Protein 2W0G (pdb70)

GO terms:
  GO:1990565 HSP90-CDC37 chaperone complex (C, IDA)
  GO:0019900 kinase binding (F, IPI)
  GO:0060334 regulation of type II interferon-mediated signaling pathway (P, IMP)
  GO:0060338 regulation of type I interferon-mediated signaling pathway (P, IMP)
  GO:0005515 protein binding (F, IPI)
  GO:0000079 regulation of cyclin-dependent protein serine/threonine kinase activity (P, TAS)
  GO:0006605 protein targeting (P, TAS)
  GO:0005829 cytosol (C, TAS)
  GO:0005737 cytoplasm (C, IDA)
  GO:0005829 cytosol (C, IDA)
  GO:0051604 protein maturation (P, IDA)
  GO:0101031 protein folding chaperone complex (C, IDA)
  GO:0070062 extracellular exosome (C, HDA)
  GO:0097110 scaffold protein binding (F, IPI)
  GO:0031072 heat shock protein binding (F, IPI)

Structure (mmCIF, N/CA/C/O backbone):
data_2W0G
#
_entry.id   2W0G
#
_cell.length_a   48.670
_cell.length_b   48.670
_cell.length_c   104.257
_cell.angle_alpha   90.00
_cell.angle_beta   90.00
_cell.angle_gamma   120.00
#
_symmetry.space_group_name_H-M   'P 61'
#
loop_
_entity.id
_entity.type
_entity.pdbx_description
1 polymer 'HSP90 CO-CHAPERONE CDC37'
2 water water
#
loop_
_atom_site.group_PDB
_atom_site.id
_atom_site.type_symbol
_atom_site.label_atom_id
_atom_site.label_alt_id
_atom_site.label_comp_id
_atom_site.label_asym_id
_atom_site.label_entity_id
_atom_site.label_seq_id
_atom_site.pdbx_PDB_ins_code
_atom_site.Cartn_x
_atom_site.Cartn_y
_atom_site.Cartn_z
_atom_site.occupancy
_atom_site.B_iso_or_equiv
_atom_site.auth_seq_id
_atom_site.auth_comp_id
_atom_site.auth_asym_id
_atom_site.auth_atom_id
_atom_site.pdbx_PDB_model_num
ATOM 1 N N . HIS A 1 1 ? -32.396 -1.446 1.477 0.0000 58.59 148 HIS A N 1
ATOM 2 C CA . HIS A 1 1 ? -32.372 -2.733 0.718 0.0000 57.97 148 HIS A CA 1
ATOM 3 C C . HIS A 1 1 ? -32.776 -2.598 -0.768 0.0000 57.22 148 HIS A C 1
ATOM 4 O O . HIS A 1 1 ? -32.239 -1.742 -1.518 0.0000 57.09 148 HIS A O 1
ATOM 11 N N . LYS A 1 2 ? -33.734 -3.443 -1.157 0.0000 55.42 149 LYS A N 1
ATOM 12 C CA . LYS A 1 2 ? -34.081 -3.757 -2.549 0.0000 53.82 149 LYS A CA 1
ATOM 13 C C . LYS A 1 2 ? -34.211 -2.597 -3.544 0.0000 51.91 149 LYS A C 1
ATOM 14 O O . LYS A 1 2 ? -33.353 -2.435 -4.424 0.0000 52.35 149 LYS A O 1
ATOM 20 N N . THR A 1 3 ? -35.341 -1.788 -3.353 1.00 40.82 150 THR A N 1
ATOM 21 C CA . THR A 1 3 ? -35.415 -1.033 -4.599 1.00 40.94 150 THR A CA 1
ATOM 22 C C . THR A 1 3 ? -34.799 0.366 -4.530 1.00 39.07 150 THR A C 1
ATOM 23 O O . THR A 1 3 ? -34.843 1.088 -5.520 1.00 39.45 150 THR A O 1
ATOM 27 N N . PHE A 1 4 ? -34.227 0.744 -3.384 1.00 38.29 151 PHE A N 1
ATOM 28 C CA . PHE A 1 4 ? -33.334 1.926 -3.345 1.00 37.78 151 PHE A CA 1
ATOM 29 C C . PHE A 1 4 ? -32.252 1.723 -4.431 1.00 37.39 151 PHE A C 1
ATOM 30 O O . PHE A 1 4 ? -32.014 2.594 -5.259 1.00 35.80 151 PHE A O 1
ATOM 38 N N . VAL A 1 5 ? -31.658 0.532 -4.446 1.00 38.48 152 VAL A N 1
ATOM 39 C CA . VAL A 1 5 ? -30.625 0.148 -5.444 1.00 39.59 152 VAL A CA 1
ATOM 40 C C . VAL A 1 5 ? -31.151 0.025 -6.879 1.00 40.23 152 VAL A C 1
ATOM 41 O O . VAL A 1 5 ? -30.479 0.437 -7.835 1.00 40.37 152 VAL A O 1
ATOM 45 N N . GLU A 1 6 ? -32.345 -0.542 -7.057 1.00 40.93 153 GLU A N 1
ATOM 46 C CA . GLU A 1 6 ? -32.969 -0.507 -8.378 1.00 40.99 153 GLU A CA 1
ATOM 47 C C . GLU A 1 6 ? -33.183 0.926 -8.864 1.00 40.40 153 GLU A C 1
ATOM 48 O O . GLU A 1 6 ? -33.079 1.198 -10.062 1.00 41.10 153 GLU A O 1
ATOM 54 N N . LYS A 1 7 ? -33.462 1.841 -7.935 1.00 38.66 154 LYS A N 1
ATOM 55 C CA . LYS A 1 7 ? -33.670 3.254 -8.248 1.00 37.62 154 LYS A CA 1
ATOM 56 C C . LYS A 1 7 ? -32.341 3.979 -8.572 1.00 36.26 154 LYS A C 1
ATOM 57 O O . LYS A 1 7 ? -32.215 4.673 -9.599 1.00 35.50 154 LYS A O 1
ATOM 63 N N . TYR A 1 8 ? -31.338 3.783 -7.710 1.00 34.53 155 TYR A N 1
ATOM 64 C CA . TYR A 1 8 ? -30.140 4.633 -7.732 1.00 32.27 155 TYR A CA 1
ATOM 65 C C . TYR A 1 8 ? -28.815 3.955 -8.093 1.00 32.35 155 TYR A C 1
ATOM 66 O O . TYR A 1 8 ? -27.763 4.597 -8.040 1.00 30.25 155 TYR A O 1
ATOM 75 N N . GLU A 1 9 ? -28.867 2.684 -8.484 1.00 31.87 156 GLU A N 1
ATOM 76 C CA . GLU A 1 9 ? -27.653 1.943 -8.816 1.00 32.32 156 GLU A CA 1
ATOM 77 C C . GLU A 1 9 ? -26.641 2.711 -9.664 1.00 31.38 156 GLU A C 1
ATOM 78 O O . GLU A 1 9 ? -25.454 2.689 -9.340 1.00 30.44 156 GLU A O 1
ATOM 84 N N . LYS A 1 10 ? -27.079 3.391 -10.735 1.00 30.96 157 LYS A N 1
ATOM 85 C CA . LYS A 1 10 ? -26.093 4.091 -11.579 1.00 29.97 157 LYS A CA 1
ATOM 86 C C . LYS A 1 10 ? -25.473 5.290 -10.890 1.00 28.58 157 LYS A C 1
ATOM 87 O O . LYS A 1 10 ? -24.287 5.588 -11.131 1.00 27.25 157 LYS A O 1
ATOM 93 N N . GLN A 1 11 ? -26.255 5.955 -10.031 1.00 25.97 158 GLN A N 1
ATOM 94 C CA . GLN A 1 11 ? -25.745 7.088 -9.222 1.00 27.13 158 GLN A CA 1
ATOM 95 C C . GLN A 1 11 ? -24.731 6.636 -8.147 1.00 24.76 158 GLN A C 1
ATOM 96 O O . GLN A 1 11 ? -23.715 7.291 -7.908 1.00 23.71 158 GLN A O 1
ATOM 102 N N . ILE A 1 12 ? -25.042 5.534 -7.503 1.00 23.18 159 ILE A N 1
ATOM 103 C CA . ILE A 1 12 ? -24.114 4.913 -6.500 1.00 23.35 159 ILE A CA 1
ATOM 104 C C . ILE A 1 12 ? -22.813 4.516 -7.197 1.00 22.67 159 ILE A C 1
ATOM 105 O O . ILE A 1 12 ? -21.736 4.803 -6.691 1.00 22.05 159 ILE A O 1
ATOM 110 N N . LYS A 1 13 ? -22.915 3.799 -8.309 1.00 21.96 160 LYS A N 1
ATOM 111 C CA . LYS A 1 13 ? -21.717 3.465 -9.122 1.00 24.06 160 LYS A CA 1
ATOM 112 C C . LYS A 1 13 ? -20.866 4.731 -9.508 1.00 23.57 160 LYS A C 1
ATOM 113 O O . LYS A 1 13 ? -19.639 4.740 -9.321 1.00 22.67 160 LYS A O 1
ATOM 119 N N . HIS A 1 14 ? -21.521 5.768 -10.021 1.00 21.95 161 HIS A N 1
ATOM 120 C CA . HIS A 1 14 ? -20.912 7.067 -10.353 1.00 22.53 161 HIS A CA 1
ATOM 121 C C . HIS A 1 14 ? -20.154 7.606 -9.119 1.00 21.64 161 HIS A C 1
ATOM 122 O O . HIS A 1 14 ? -18.969 7.921 -9.224 1.00 22.60 161 HIS A O 1
ATOM 129 N N . PHE A 1 15 ? -20.824 7.722 -7.964 1.00 21.89 162 PHE A N 1
ATOM 130 C CA . PHE A 1 15 ? -20.145 8.185 -6.736 1.00 21.67 162 PHE A CA 1
ATOM 131 C C . PHE A 1 15 ? -18.919 7.301 -6.440 1.00 21.65 162 PHE A C 1
ATOM 132 O O . PHE A 1 15 ? -17.860 7.812 -6.029 1.00 22.06 162 PHE A O 1
ATOM 140 N N . GLY A 1 16 ? -19.102 5.988 -6.603 1.00 22.39 163 GLY A N 1
ATOM 141 C CA . GLY A 1 16 ? -18.054 4.991 -6.396 1.00 23.06 163 GLY A CA 1
ATOM 142 C C . GLY A 1 16 ? -16.813 5.211 -7.256 1.00 23.17 163 GLY A C 1
ATOM 143 O O . GLY A 1 16 ? -15.726 4.686 -6.957 1.00 23.63 163 GLY A O 1
ATOM 144 N N . MET A 1 17 ? -16.977 5.976 -8.324 1.00 21.53 164 MET A N 1
ATOM 145 C CA . MET A 1 17 ? -15.885 6.218 -9.275 1.00 24.57 164 MET A CA 1
ATOM 146 C C . MET A 1 17 ? -15.299 7.640 -9.248 1.00 21.82 164 MET A C 1
ATOM 147 O O . MET A 1 17 ? -14.515 8.056 -10.129 1.00 22.18 164 MET A O 1
ATOM 152 N N . LEU A 1 18 ? -15.680 8.385 -8.220 1.00 21.30 165 LEU A N 1
ATOM 153 C CA . LEU A 1 18 ? -15.107 9.697 -7.976 1.00 21.27 165 LEU A CA 1
ATOM 154 C C . LEU A 1 18 ? -13.895 9.561 -7.041 1.00 22.64 165 LEU A C 1
ATOM 155 O O . LEU A 1 18 ? -13.688 8.484 -6.481 1.00 21.35 165 LEU A O 1
ATOM 160 N N . ARG A 1 19 ? -13.119 10.632 -6.896 1.00 21.82 166 ARG A N 1
ATOM 161 C CA . ARG A 1 19 ? -11.933 10.592 -6.007 1.00 22.11 166 ARG A CA 1
ATOM 162 C C . ARG A 1 19 ? -11.636 11.901 -5.296 1.00 22.64 166 ARG A C 1
ATOM 163 O O . ARG A 1 19 ? -11.430 11.879 -4.081 1.00 21.60 166 ARG A O 1
ATOM 171 N N A ARG A 1 20 ? -11.579 13.022 -6.030 0.50 21.92 167 ARG A N 1
ATOM 172 N N B ARG A 1 20 ? -11.586 13.019 -6.030 0.50 21.65 167 ARG A N 1
ATOM 173 C CA A ARG A 1 20 ? -11.223 14.314 -5.421 0.50 23.75 167 ARG A CA 1
ATOM 174 C CA B ARG A 1 20 ? -11.255 14.305 -5.411 0.50 23.10 167 ARG A CA 1
ATOM 175 C C A ARG A 1 20 ? -12.293 14.726 -4.411 0.50 23.64 167 ARG A C 1
ATOM 176 C C B ARG A 1 20 ? -12.307 14.679 -4.379 0.50 23.33 167 ARG A C 1
ATOM 177 O O A ARG A 1 20 ? -13.492 14.549 -4.688 0.50 23.09 167 ARG A O 1
ATOM 178 O O B ARG A 1 20 ? -13.506 14.434 -4.608 0.50 22.75 167 ARG A O 1
ATOM 193 N N . TRP A 1 21 ? -11.870 15.262 -3.260 1.00 23.22 168 TRP A N 1
ATOM 194 C CA . TRP A 1 21 ? -12.830 15.626 -2.185 1.00 24.68 168 TRP A CA 1
ATOM 195 C C . TRP A 1 21 ? -13.981 16.488 -2.708 1.00 25.30 168 TRP A C 1
ATOM 196 O O . TRP A 1 21 ? -15.148 16.190 -2.454 1.00 24.45 168 TRP A O 1
ATOM 207 N N . ASP A 1 22 ? -13.660 17.515 -3.484 1.00 25.40 169 ASP A N 1
ATOM 208 C CA . ASP A 1 22 ? -14.688 18.434 -3.972 1.00 26.30 169 ASP A CA 1
ATOM 209 C C . ASP A 1 22 ? -15.649 17.750 -4.965 1.00 25.53 169 ASP A C 1
ATOM 210 O O . ASP A 1 22 ? -16.841 18.013 -4.944 1.00 24.25 169 ASP A O 1
ATOM 215 N N . ASP A 1 23 ? -15.118 16.860 -5.812 1.00 24.20 170 ASP A N 1
ATOM 216 C CA . ASP A 1 23 ? -15.967 16.055 -6.700 1.00 24.56 170 ASP A CA 1
ATOM 217 C C . ASP A 1 23 ? -17.019 15.224 -5.891 1.00 23.87 170 ASP A C 1
ATOM 218 O O . ASP A 1 23 ? -18.227 15.270 -6.162 1.00 23.12 170 ASP A O 1
ATOM 223 N N . SER A 1 24 ? -16.541 14.443 -4.926 1.00 23.65 171 SER A N 1
ATOM 224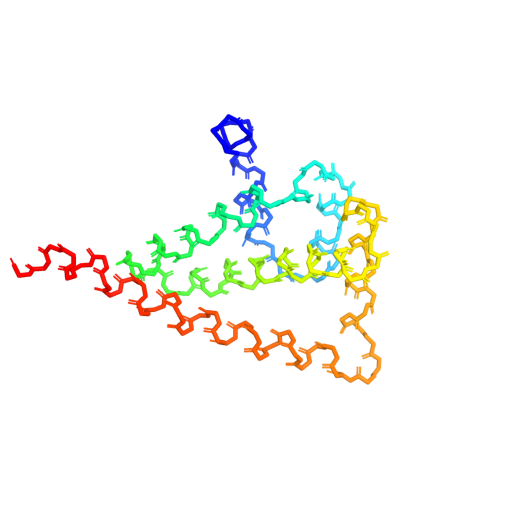 C CA . SER A 1 24 ? -17.445 13.692 -4.020 1.00 24.03 171 SER A CA 1
ATOM 225 C C . SER A 1 24 ? -18.448 14.582 -3.255 1.00 24.97 171 SER A C 1
ATOM 226 O O . SER A 1 24 ? -19.654 14.248 -3.170 1.00 23.61 171 SER A O 1
ATOM 229 N N . GLN A 1 25 ? -17.958 15.691 -2.689 1.00 24.02 172 GLN A N 1
ATOM 230 C CA . GLN A 1 25 ? -18.828 16.564 -1.909 1.00 25.15 172 GLN A CA 1
ATOM 231 C C . GLN A 1 25 ? -19.933 17.163 -2.817 1.00 26.10 172 GLN A C 1
ATOM 232 O O . GLN A 1 25 ? -21.109 17.144 -2.458 1.00 25.78 172 GLN A O 1
ATOM 238 N N . LYS A 1 26 ? -19.540 17.641 -4.001 1.00 25.65 173 LYS A N 1
ATOM 239 C CA . LYS A 1 26 ? -20.527 18.205 -4.941 1.00 26.54 173 LYS A CA 1
ATOM 240 C C . LYS A 1 26 ? -21.562 17.159 -5.332 1.00 26.54 173 LYS A C 1
ATOM 241 O O . LYS A 1 26 ? -22.772 17.435 -5.322 1.00 26.52 173 LYS A O 1
ATOM 247 N N . TYR A 1 27 ? -21.088 15.951 -5.668 1.00 26.28 174 TYR A N 1
ATOM 248 C CA . TYR A 1 27 ? -21.979 14.893 -6.141 1.00 25.70 174 TYR A CA 1
ATOM 249 C C . TYR A 1 27 ? -22.997 14.550 -5.078 1.00 26.15 174 TYR A C 1
ATOM 250 O O . TYR A 1 27 ? -24.213 14.441 -5.361 1.00 25.63 174 TYR A O 1
ATOM 259 N N . LEU A 1 28 ? -22.521 14.385 -3.851 1.00 25.30 175 LEU A N 1
ATOM 260 C CA . LEU A 1 28 ? -23.427 14.127 -2.725 1.00 25.69 175 LEU A CA 1
ATOM 261 C C . LEU A 1 28 ? -24.372 15.279 -2.448 1.00 26.32 175 LEU A C 1
ATOM 262 O O . LEU A 1 28 ? -25.538 15.028 -2.187 1.00 26.60 175 LEU A O 1
ATOM 267 N N . SER A 1 29 ? -23.861 16.510 -2.450 1.00 27.48 176 SER A N 1
ATOM 268 C CA . SER A 1 29 ? -24.697 17.726 -2.260 1.00 29.49 176 SER A CA 1
ATOM 269 C C . SER A 1 29 ? -25.865 17.773 -3.250 1.00 28.72 176 SER A C 1
ATOM 270 O O . SER A 1 29 ? -26.962 18.195 -2.867 1.00 30.31 176 SER A O 1
ATOM 273 N N . ASP A 1 30 ? -25.585 17.368 -4.494 1.00 28.59 177 ASP A N 1
ATOM 274 C CA . ASP A 1 30 ? -26.544 17.269 -5.630 1.00 29.03 177 ASP A CA 1
ATOM 275 C C . ASP A 1 30 ? -27.453 16.051 -5.578 1.00 30.01 177 ASP A C 1
ATOM 276 O O . ASP A 1 30 ? -28.510 16.034 -6.230 1.00 30.56 177 ASP A O 1
ATOM 281 N N . ASN A 1 31 ? -27.060 15.044 -4.798 1.00 28.58 178 ASN A N 1
ATOM 282 C CA . ASN A 1 31 ? -27.751 13.770 -4.710 1.00 28.34 178 ASN A CA 1
ATOM 283 C C . ASN A 1 31 ? -27.755 13.302 -3.249 1.00 29.12 178 ASN A C 1
ATOM 284 O O . ASN A 1 31 ? -27.273 12.212 -2.923 1.00 28.31 178 ASN A O 1
ATOM 289 N N . VAL A 1 32 ? -28.301 14.140 -2.367 1.00 28.46 179 VAL A N 1
ATOM 290 C CA . VAL A 1 32 ? -28.224 13.906 -0.915 1.00 29.26 179 VAL A CA 1
ATOM 291 C C . VAL A 1 32 ? -28.876 12.578 -0.468 1.00 28.69 179 VAL A C 1
ATOM 292 O O . VAL A 1 32 ? -28.480 12.007 0.519 1.00 26.53 179 VAL A O 1
ATOM 296 N N . HIS A 1 33 ? -29.854 12.075 -1.227 1.00 28.47 180 HIS A N 1
ATOM 297 C CA . HIS A 1 33 ? -30.518 10.792 -0.930 1.00 28.52 180 HIS A CA 1
ATOM 298 C C . HIS A 1 33 ? -29.539 9.600 -0.931 1.00 27.82 180 HIS A C 1
ATOM 299 O O . HIS A 1 33 ? -29.761 8.611 -0.245 1.00 28.75 180 HIS A O 1
ATOM 306 N N . LEU A 1 34 ? -28.435 9.712 -1.667 1.00 26.82 181 LEU A N 1
ATOM 307 C CA . LEU A 1 34 ? -27.374 8.693 -1.628 1.00 26.28 181 LEU A CA 1
ATOM 308 C C . LEU A 1 34 ? -26.577 8.612 -0.318 1.00 26.55 181 LEU A C 1
ATOM 309 O O . LEU A 1 34 ? -25.812 7.692 -0.154 1.00 26.42 181 LEU A O 1
ATOM 314 N N . VAL A 1 35 ? -26.703 9.591 0.572 1.00 26.50 182 VAL A N 1
ATOM 315 C CA . VAL A 1 35 ? -25.945 9.569 1.821 1.00 26.27 182 VAL A CA 1
ATOM 316 C C . VAL A 1 35 ? -26.704 8.653 2.801 1.00 26.83 182 VAL A C 1
ATOM 317 O O . VAL A 1 35 ? -27.517 9.121 3.609 1.00 27.41 182 VAL A O 1
ATOM 321 N N . CYS A 1 36 ? -26.475 7.347 2.690 1.00 28.66 183 CYS A N 1
ATOM 322 C CA . CYS A 1 36 ? -27.201 6.384 3.528 1.00 27.96 183 CYS A CA 1
ATOM 323 C C . CYS A 1 36 ? -26.479 5.035 3.579 1.00 27.55 183 CYS A C 1
ATOM 324 O O . CYS A 1 36 ? -25.606 4.730 2.732 1.00 25.76 183 CYS A O 1
ATOM 327 N N . GLU A 1 37 ? -26.855 4.211 4.554 1.00 27.16 184 GLU A N 1
ATO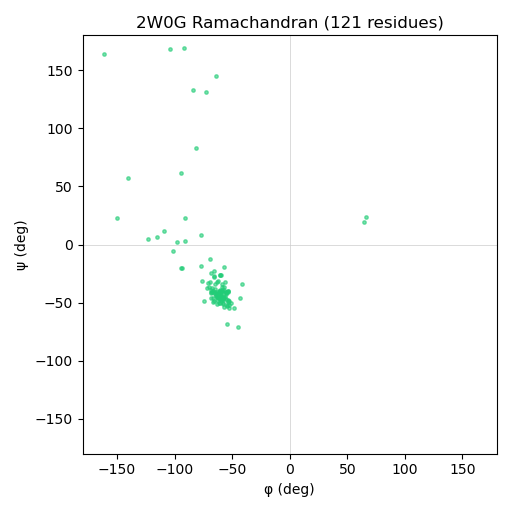M 328 C CA . GLU A 1 37 ? -26.246 2.897 4.671 1.00 28.48 184 GLU A CA 1
ATOM 329 C C . GLU A 1 37 ? -26.437 2.038 3.434 1.00 28.96 184 GLU A C 1
ATOM 330 O O . GLU A 1 37 ? -25.530 1.310 3.038 1.00 28.29 184 GLU A O 1
ATOM 336 N N . GLU A 1 38 ? -27.601 2.139 2.785 1.00 28.22 185 GLU A N 1
ATOM 337 C CA . GLU A 1 38 ? -27.843 1.354 1.583 1.00 28.45 185 GLU A CA 1
ATOM 338 C C . GLU A 1 38 ? -26.745 1.560 0.536 1.00 27.39 185 GLU A C 1
ATOM 339 O O . GLU A 1 38 ? -26.315 0.590 -0.139 1.00 25.02 185 GLU A O 1
ATOM 345 N N . THR A 1 39 ? -26.299 2.811 0.411 1.00 26.42 186 THR A N 1
ATOM 346 C CA . THR A 1 39 ? -25.240 3.146 -0.558 1.00 26.32 186 THR A CA 1
ATOM 347 C C . THR A 1 39 ? -23.918 2.479 -0.137 1.00 25.75 186 THR A C 1
ATOM 348 O O . THR A 1 39 ? -23.270 1.848 -0.977 1.00 25.48 186 THR A O 1
ATOM 352 N N . ALA A 1 40 ? -23.535 2.639 1.129 1.00 25.41 187 ALA A N 1
ATOM 353 C CA . ALA A 1 40 ? -22.266 2.055 1.619 1.00 25.99 187 ALA A CA 1
ATOM 354 C C . ALA A 1 40 ? -22.277 0.563 1.470 1.00 26.29 187 ALA A C 1
ATOM 355 O O . ALA A 1 40 ? -21.270 -0.002 1.049 1.00 24.83 187 ALA A O 1
ATOM 357 N N . ASN A 1 41 ? -23.409 -0.069 1.848 1.00 27.47 188 ASN A N 1
ATOM 358 C CA . ASN A 1 41 ? -23.615 -1.509 1.667 1.00 27.98 188 ASN A CA 1
ATOM 359 C C . ASN A 1 41 ? -23.449 -2.022 0.238 1.00 27.48 188 ASN A C 1
ATOM 360 O O . ASN A 1 41 ? -22.869 -3.100 0.025 1.00 26.62 188 ASN A O 1
ATOM 365 N N . TYR A 1 42 ? -23.978 -1.275 -0.741 1.00 26.14 189 TYR A N 1
ATOM 366 C CA . TYR A 1 42 ? -23.813 -1.629 -2.127 1.00 25.57 189 TYR A CA 1
ATOM 367 C C . TYR A 1 42 ? -22.340 -1.554 -2.559 1.00 23.94 189 TYR A C 1
ATOM 368 O O . TYR A 1 42 ? -21.890 -2.400 -3.294 1.00 23.90 189 TYR A O 1
ATOM 377 N N . LEU A 1 43 ? -21.631 -0.523 -2.094 1.00 22.93 190 LEU A N 1
ATOM 378 C CA . LEU A 1 43 ? -20.239 -0.260 -2.469 1.00 21.41 190 LEU A CA 1
ATOM 379 C C . LEU A 1 43 ? -19.370 -1.390 -1.911 1.00 21.85 190 LEU A C 1
ATOM 380 O O . LEU A 1 43 ? -18.482 -1.912 -2.591 1.00 19.91 190 LEU A O 1
ATOM 385 N N . VAL A 1 44 ? -19.672 -1.827 -0.684 1.00 22.06 191 VAL A N 1
ATOM 386 C CA . VAL A 1 44 ? -18.922 -2.980 -0.136 1.00 22.73 191 VAL A CA 1
ATOM 387 C C . VAL A 1 44 ? -19.040 -4.229 -1.030 1.00 23.86 191 VAL A C 1
ATOM 388 O O . VAL A 1 44 ? -18.038 -4.865 -1.385 1.00 23.15 191 VAL A O 1
ATOM 392 N N . ILE A 1 45 ? -20.263 -4.606 -1.387 1.00 23.58 192 ILE A N 1
ATOM 393 C CA . ILE A 1 45 ? -20.435 -5.791 -2.250 1.00 25.63 192 ILE A CA 1
ATOM 394 C C . ILE A 1 45 ? -19.713 -5.642 -3.558 1.00 23.93 192 ILE A C 1
ATOM 395 O O . ILE A 1 45 ? -19.116 -6.611 -4.104 1.00 24.32 192 ILE A O 1
ATOM 400 N N . TRP A 1 46 ? -19.809 -4.440 -4.102 1.00 23.46 193 TRP A N 1
ATOM 401 C CA . TRP A 1 46 ? -19.229 -4.143 -5.418 1.00 23.55 193 TRP A CA 1
ATOM 402 C C . TRP A 1 46 ? -17.704 -4.311 -5.364 1.00 23.01 193 TRP A C 1
ATOM 403 O O . TRP A 1 46 ? -17.121 -4.922 -6.260 1.00 22.23 193 TRP A O 1
ATOM 414 N N . CYS A 1 47 ? -17.090 -3.858 -4.271 1.00 21.78 194 CYS A N 1
ATOM 415 C CA . CYS A 1 47 ? -15.644 -4.043 -4.047 1.00 22.12 194 CYS A CA 1
ATOM 416 C C . CYS A 1 47 ? -15.251 -5.525 -4.107 1.00 21.12 194 CYS A C 1
ATOM 417 O O . CYS A 1 47 ? -14.258 -5.923 -4.745 1.00 19.87 194 CYS A O 1
ATOM 420 N N . ILE A 1 48 ? -16.052 -6.335 -3.444 1.00 22.26 195 ILE A N 1
ATOM 421 C CA . ILE A 1 48 ? -15.784 -7.776 -3.323 1.00 23.48 195 ILE A CA 1
ATOM 422 C C . ILE A 1 48 ? -15.963 -8.395 -4.724 1.00 24.21 195 ILE A C 1
ATOM 423 O O . ILE A 1 48 ? -15.110 -9.145 -5.163 1.00 24.54 195 ILE A O 1
ATOM 428 N N . ASP A 1 49 ? -17.060 -8.035 -5.410 1.00 26.77 196 ASP A N 1
ATOM 429 C CA . ASP A 1 49 ? -17.309 -8.417 -6.822 1.00 28.06 196 ASP A CA 1
ATOM 430 C C . ASP A 1 49 ? -16.077 -8.074 -7.704 1.00 27.76 196 ASP A C 1
ATOM 431 O O . ASP A 1 49 ? -15.562 -8.934 -8.416 1.00 28.26 196 ASP A O 1
ATOM 436 N N . LEU A 1 50 ? -15.574 -6.837 -7.613 1.00 27.68 197 LEU A N 1
ATOM 437 C CA . LEU A 1 50 ? -14.452 -6.419 -8.458 1.00 27.07 197 LEU A CA 1
ATOM 438 C C . LEU A 1 50 ? -13.172 -7.184 -8.142 1.00 27.41 197 LEU A C 1
ATOM 439 O O . LEU A 1 50 ? -12.447 -7.616 -9.061 1.00 26.65 197 LEU A O 1
ATOM 444 N N . GLU A 1 51 ? -12.913 -7.377 -6.842 1.00 26.08 198 GLU A N 1
ATOM 445 C CA . GLU A 1 51 ? -11.719 -8.106 -6.408 1.00 27.47 198 GLU A CA 1
ATOM 446 C C . GLU A 1 51 ? -11.751 -9.556 -6.907 1.00 27.70 198 GLU A C 1
ATOM 447 O O . GLU A 1 51 ? -10.734 -10.083 -7.333 1.00 28.21 198 GLU A O 1
ATOM 453 N N . VAL A 1 52 ? -12.893 -10.199 -6.784 1.00 29.86 199 VAL A N 1
ATOM 454 C CA . VAL A 1 52 ? -13.022 -11.620 -7.206 1.00 3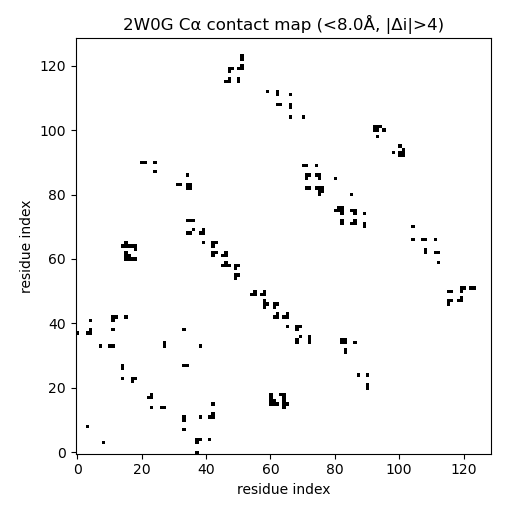2.77 199 VAL A CA 1
ATOM 455 C C . VAL A 1 52 ? -12.757 -11.770 -8.709 1.00 33.91 199 VAL A C 1
ATOM 456 O O . VAL A 1 52 ? -12.078 -12.713 -9.145 1.00 34.99 199 VAL A O 1
ATOM 460 N N . GLU A 1 53 ? -13.266 -10.818 -9.482 1.00 34.91 200 GLU A N 1
ATOM 461 C CA . GLU A 1 53 ? -13.042 -10.747 -10.928 1.00 37.49 200 GLU A CA 1
ATOM 462 C C . GLU A 1 53 ? -11.663 -10.219 -11.324 1.00 37.01 200 GLU A C 1
ATOM 463 O O . GLU A 1 53 ? -11.427 -9.967 -12.506 1.00 38.04 200 GLU A O 1
ATOM 469 N N . GLU A 1 54 ? -10.763 -10.036 -10.349 1.00 36.67 201 GLU A N 1
ATOM 470 C CA . GLU A 1 54 ? -9.375 -9.594 -10.573 1.00 36.16 201 GLU A CA 1
ATOM 471 C C . GLU A 1 54 ? -9.281 -8.158 -11.110 1.00 35.22 201 GLU A C 1
ATOM 472 O O . GLU A 1 54 ? -8.280 -7.774 -11.710 1.00 35.01 201 GLU A O 1
ATOM 478 N N . LYS A 1 55 ? -10.320 -7.360 -10.852 1.00 34.75 202 LYS A N 1
ATOM 479 C CA . LYS A 1 55 ? -10.311 -5.930 -11.179 1.00 32.86 202 LYS A CA 1
ATOM 480 C C . LYS A 1 55 ? -9.878 -5.148 -9.961 1.00 31.48 202 LYS A C 1
ATOM 481 O O . LYS A 1 55 ? -10.613 -4.320 -9.429 1.00 28.64 202 LYS A O 1
ATOM 487 N N . CYS A 1 56 ? -8.652 -5.451 -9.564 1.00 31.38 203 CYS A N 1
ATOM 488 C CA . CYS A 1 56 ? -8.053 -5.032 -8.309 1.00 30.26 203 CYS A CA 1
ATOM 489 C C . CYS A 1 56 ? -7.820 -3.535 -8.316 1.00 27.74 203 CYS A C 1
ATOM 490 O O . CYS A 1 56 ? -8.024 -2.886 -7.297 1.00 26.56 203 CYS A O 1
ATOM 493 N N . ALA A 1 57 ? -7.363 -3.007 -9.457 1.00 25.77 204 ALA A N 1
ATOM 494 C CA . ALA A 1 57 ? -7.142 -1.558 -9.580 1.00 25.43 204 ALA A CA 1
ATOM 495 C C . ALA A 1 57 ? -8.468 -0.822 -9.394 1.00 23.87 204 ALA A C 1
ATOM 496 O O . ALA A 1 57 ? -8.560 0.140 -8.637 1.00 23.16 204 ALA A O 1
ATOM 498 N N . LEU A 1 58 ? -9.523 -1.298 -10.041 1.00 22.55 205 LEU A N 1
ATOM 499 C CA . LEU A 1 58 ? -10.816 -0.611 -9.863 1.00 23.10 205 LEU A CA 1
ATOM 500 C C . LEU A 1 58 ? -11.363 -0.851 -8.443 1.00 22.22 205 LEU A C 1
ATOM 501 O O . LEU A 1 58 ? -11.942 0.042 -7.844 1.00 22.48 205 LEU A O 1
ATOM 506 N N . MET A 1 59 ? -11.158 -2.042 -7.888 1.00 21.55 206 MET A N 1
ATOM 507 C CA . MET A 1 59 ? -11.618 -2.249 -6.509 1.00 23.10 206 MET A CA 1
ATOM 508 C C . MET A 1 59 ? -11.008 -1.171 -5.547 1.00 21.52 206 MET A C 1
ATOM 509 O O . MET A 1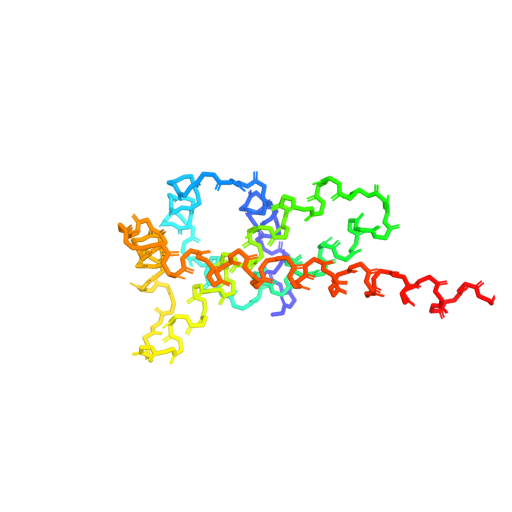 59 ? -11.680 -0.665 -4.697 1.00 20.11 206 MET A O 1
ATOM 514 N N . GLU A 1 60 ? -9.730 -0.847 -5.733 1.00 22.35 207 GLU A N 1
ATOM 515 C CA . GLU A 1 60 ? -9.061 0.107 -4.853 1.00 23.44 207 GLU A CA 1
ATOM 516 C C . GLU A 1 60 ? -9.706 1.497 -4.946 1.00 21.44 207 GLU A C 1
ATOM 517 O O . GLU A 1 60 ? -9.837 2.194 -3.911 1.00 20.39 207 GLU A O 1
ATOM 523 N N A GLN A 1 61 ? -10.114 1.858 -6.170 0.50 21.15 208 GLN A N 1
ATOM 524 N N B GLN A 1 61 ? -10.107 1.913 -6.154 0.50 21.64 208 GLN A N 1
ATOM 525 C CA A GLN A 1 61 ? -10.792 3.125 -6.457 0.50 20.83 208 GLN A CA 1
ATOM 526 C CA B GLN A 1 61 ? -10.786 3.207 -6.282 0.50 21.84 208 GLN A CA 1
ATOM 527 C C A GLN A 1 61 ? -12.151 3.210 -5.736 0.50 20.65 208 GLN A C 1
ATOM 528 C C B GLN A 1 61 ? -12.145 3.167 -5.576 0.50 21.01 208 GLN A C 1
ATOM 529 O O A GLN A 1 61 ? -12.472 4.209 -5.061 0.50 20.50 208 GLN A O 1
ATOM 530 O O B GLN A 1 61 ? -12.484 4.061 -4.782 0.50 20.61 208 GLN A O 1
ATOM 541 N N . VAL A 1 62 ? -12.928 2.150 -5.899 1.00 20.87 209 VAL A N 1
ATOM 542 C CA . VAL A 1 62 ? -14.262 2.022 -5.279 1.00 20.42 209 VAL A CA 1
ATOM 543 C C . VAL A 1 62 ? -14.131 1.915 -3.740 1.00 19.96 209 VAL A C 1
ATOM 544 O O . VAL A 1 62 ? -14.930 2.482 -2.969 1.00 20.65 209 VAL A O 1
ATOM 548 N N . ALA A 1 63 ? -13.102 1.205 -3.286 1.00 21.18 210 ALA A N 1
ATOM 549 C CA . ALA A 1 63 ? -12.892 1.074 -1.843 1.00 19.20 210 ALA A CA 1
ATOM 550 C C . ALA A 1 63 ? -12.706 2.437 -1.206 1.00 18.73 210 ALA A C 1
ATOM 551 O O . ALA A 1 63 ? -13.217 2.662 -0.124 1.00 18.62 210 ALA A O 1
ATOM 553 N N . HIS A 1 64 ? -11.968 3.344 -1.864 1.00 19.09 211 HIS A N 1
ATOM 554 C CA . HIS A 1 64 ? -11.755 4.739 -1.333 1.00 19.35 211 HIS A CA 1
ATOM 555 C C . HIS A 1 64 ? -13.143 5.383 -1.034 1.00 19.53 211 HIS A C 1
ATOM 556 O O . HIS A 1 64 ? -13.404 5.902 0.043 1.00 17.16 211 HIS A O 1
ATOM 563 N N . GLN A 1 65 ? -14.044 5.285 -1.998 1.00 18.73 212 GLN A N 1
ATOM 564 C CA . GLN A 1 65 ? -15.373 5.903 -1.899 1.00 18.83 212 GLN A CA 1
ATOM 565 C C . GLN A 1 65 ? -16.278 5.218 -0.886 1.00 18.70 212 GLN A C 1
ATOM 566 O O . GLN A 1 65 ? -17.102 5.863 -0.228 1.00 18.62 212 GLN A O 1
ATOM 572 N N . THR A 1 66 ? -16.091 3.906 -0.768 1.00 19.63 213 THR A N 1
ATOM 573 C CA . THR A 1 66 ? -16.763 3.080 0.252 1.00 20.52 213 THR A CA 1
ATOM 574 C C . THR A 1 66 ? -16.434 3.611 1.646 1.00 20.80 213 THR A C 1
ATOM 575 O O . THR A 1 66 ? -17.335 3.821 2.447 1.00 19.79 213 THR A O 1
ATOM 579 N N . ILE A 1 67 ? -15.150 3.870 1.903 1.00 20.05 214 ILE A N 1
ATOM 580 C CA . ILE A 1 67 ? -14.725 4.370 3.217 1.00 21.40 214 ILE A CA 1
ATOM 581 C C . ILE A 1 67 ? -15.142 5.809 3.464 1.00 21.13 214 ILE A C 1
ATOM 582 O O . ILE A 1 67 ? -15.522 6.168 4.567 1.00 22.12 214 ILE A O 1
ATOM 587 N N . VAL A 1 68 ? -15.086 6.650 2.419 1.00 21.48 215 VAL A N 1
ATOM 588 C CA . VAL A 1 68 ? -15.717 7.969 2.495 1.00 21.62 215 VAL A CA 1
ATOM 589 C C . VAL A 1 68 ? -17.136 7.875 3.032 1.00 21.10 215 VAL A C 1
ATOM 590 O O . VAL A 1 68 ? -17.483 8.575 3.989 1.00 21.27 215 VAL A O 1
ATOM 594 N N . MET A 1 69 ? -17.990 7.052 2.410 1.00 21.85 216 MET A N 1
ATOM 595 C CA . MET A 1 69 ? -19.365 6.973 2.890 1.00 21.33 216 MET A CA 1
ATOM 596 C C . MET A 1 69 ? -19.436 6.391 4.313 1.00 21.65 216 MET A C 1
ATOM 597 O O . MET A 1 69 ? -20.185 6.895 5.158 1.00 22.18 216 MET A O 1
ATOM 602 N N . GLN A 1 70 ? -18.601 5.409 4.619 1.00 22.18 217 GLN A N 1
ATOM 603 C CA . GLN A 1 70 ? -18.658 4.826 5.989 1.00 23.44 217 GLN A CA 1
ATOM 604 C C . GLN A 1 70 ? -18.277 5.858 7.068 1.00 23.23 217 GLN A C 1
ATOM 605 O O . GLN A 1 70 ? -18.931 5.981 8.115 1.00 24.13 217 GLN A O 1
ATOM 611 N N . PHE A 1 71 ? -17.228 6.620 6.786 1.00 23.81 218 PHE A N 1
ATOM 612 C CA . PHE A 1 71 ? -16.802 7.733 7.624 1.00 23.65 218 PHE A CA 1
ATOM 613 C C . PHE A 1 71 ? -17.846 8.804 7.851 1.00 24.20 218 PHE A C 1
ATOM 614 O O . PHE A 1 71 ? -18.040 9.250 8.999 1.00 25.86 218 PHE A O 1
ATOM 622 N N . ILE A 1 72 ? -18.524 9.220 6.767 1.00 24.32 219 ILE A N 1
ATOM 623 C CA . ILE A 1 72 ? -19.689 10.094 6.842 1.00 24.89 219 ILE A CA 1
ATOM 624 C C . ILE A 1 72 ? -20.746 9.509 7.789 1.00 25.65 219 ILE A C 1
ATOM 625 O O . ILE A 1 72 ? -21.241 10.203 8.681 1.00 25.13 219 ILE A O 1
ATOM 630 N N . LEU A 1 73 ? -21.086 8.238 7.605 1.00 25.62 220 LEU A N 1
ATOM 631 C CA . LEU A 1 73 ? -22.186 7.669 8.362 1.00 27.59 220 LEU A CA 1
ATOM 632 C C . LEU A 1 73 ? -21.807 7.554 9.844 1.00 28.25 220 LEU A C 1
ATOM 633 O O . LEU A 1 73 ? -22.640 7.854 10.743 1.00 29.12 220 LEU A O 1
ATOM 638 N N . GLU A 1 74 ? -20.553 7.171 10.084 1.00 28.48 221 GLU A N 1
ATOM 639 C CA . GLU A 1 74 ? -19.967 7.122 11.432 1.00 30.13 221 GLU A CA 1
ATOM 640 C C . GLU A 1 74 ? -19.917 8.506 12.107 1.00 30.34 221 GLU A C 1
ATOM 641 O O . GLU A 1 74 ? -20.279 8.650 13.285 1.00 31.00 221 GLU A O 1
ATOM 647 N N . LEU A 1 75 ? -19.489 9.521 11.371 1.00 30.43 222 LEU A N 1
ATOM 648 C CA . LEU A 1 75 ? -19.472 10.895 11.874 1.00 31.63 222 LEU A CA 1
ATOM 649 C C . LEU A 1 75 ? -20.846 11.330 12.372 1.00 32.57 222 LEU A C 1
ATOM 650 O O . LEU A 1 75 ? -20.947 11.935 13.440 1.00 33.44 222 LEU A O 1
ATOM 655 N N . ALA A 1 76 ? -21.871 11.057 11.567 1.00 32.68 223 ALA A N 1
ATOM 656 C CA . ALA A 1 76 ? -23.267 11.340 11.895 1.00 34.47 223 ALA A CA 1
ATOM 657 C C . ALA A 1 76 ? -23.745 10.663 13.180 1.00 36.48 223 ALA A C 1
ATOM 658 O O . ALA A 1 76 ? -24.313 11.335 14.046 1.00 37.85 223 ALA A O 1
ATOM 660 N N . LYS A 1 77 ? -23.517 9.353 13.303 1.00 37.58 224 LYS A N 1
ATOM 661 C CA . LYS A 1 77 ? -23.725 8.606 14.567 1.00 40.53 224 LYS A CA 1
ATOM 662 C C . LYS A 1 77 ? -22.983 9.239 15.762 1.00 40.91 224 LYS A C 1
ATOM 663 O O . LYS A 1 77 ? -23.531 9.280 16.879 1.00 41.68 224 LYS A O 1
ATOM 669 N N . SER A 1 78 ? -21.748 9.701 15.529 1.00 41.41 225 SER A N 1
ATOM 670 C CA . SER A 1 78 ? -20.949 10.435 16.526 1.00 43.10 225 SER A CA 1
ATOM 671 C C . SER A 1 78 ? -21.604 11.684 17.113 1.00 43.82 225 SER A C 1
ATOM 672 O O . SER A 1 78 ? -21.449 11.976 18.303 1.00 42.44 225 SER A O 1
ATOM 675 N N . LEU A 1 79 ? -22.275 12.436 16.240 1.00 45.16 226 LEU A N 1
ATOM 676 C CA . LEU A 1 79 ? -22.824 13.738 16.565 1.00 46.31 226 LEU A CA 1
ATOM 677 C C . LEU A 1 79 ? -24.318 13.602 16.807 1.00 47.38 226 LEU A C 1
ATOM 678 O O . LEU A 1 79 ? -24.978 14.564 17.214 1.00 48.16 226 LEU A O 1
ATOM 683 N N . LYS A 1 80 ? -24.842 12.406 16.566 1.00 47.59 227 LYS A N 1
ATOM 684 C CA . LYS A 1 80 ? -26.277 12.096 16.684 1.00 48.65 227 LYS A CA 1
ATOM 685 C C . LYS A 1 80 ? -27.166 12.849 15.684 1.00 48.30 227 LYS A C 1
ATOM 686 O O . LYS A 1 80 ? -28.376 12.976 15.904 1.00 49.02 227 LYS A O 1
ATOM 692 N N . VAL A 1 81 ? -26.568 13.348 14.602 1.00 46.87 228 VAL A N 1
ATOM 693 C CA .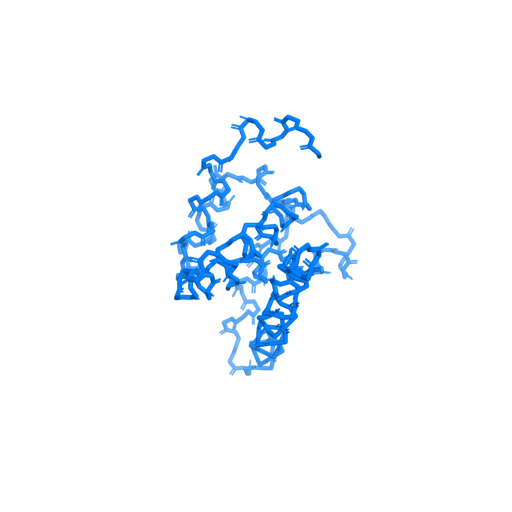 VAL A 1 81 ? -27.294 14.140 13.601 1.00 45.87 228 VAL A CA 1
ATOM 694 C C . VAL A 1 81 ? -27.553 13.268 12.362 1.00 44.40 228 VAL A C 1
ATOM 695 O O . VAL A 1 81 ? -27.006 12.163 12.236 1.00 44.50 228 VAL A O 1
ATOM 699 N N . ASP A 1 82 ? -28.404 13.741 11.461 1.00 41.85 229 ASP A N 1
ATOM 700 C CA . ASP A 1 82 ? -28.661 12.998 10.236 1.00 40.24 229 ASP A CA 1
ATOM 701 C C . ASP A 1 82 ? -27.451 13.115 9.323 1.00 37.83 229 ASP A C 1
ATOM 702 O O . ASP A 1 82 ? -26.954 14.215 9.123 1.00 37.72 229 ASP A O 1
ATOM 707 N N . PRO A 1 83 ? -26.957 11.982 8.773 1.00 35.85 230 PRO A N 1
ATOM 708 C CA . PRO A 1 83 ? -25.777 12.111 7.864 1.00 34.54 230 PRO A CA 1
ATOM 709 C C . PRO A 1 83 ? -26.039 12.994 6.618 1.00 33.20 230 PRO A C 1
ATOM 710 O O . PRO A 1 83 ? -25.118 13.584 6.077 1.00 33.04 230 PRO A O 1
ATOM 714 N N . ARG A 1 84 ? -27.288 13.088 6.181 1.00 34.44 231 ARG A N 1
ATOM 715 C CA . ARG A 1 84 ? -27.640 13.974 5.059 1.00 35.91 231 ARG A CA 1
ATOM 716 C C . ARG A 1 84 ? -27.445 15.434 5.406 1.00 37.19 231 ARG A C 1
ATOM 717 O O . ARG A 1 84 ? -27.271 16.272 4.519 1.00 37.34 231 ARG A O 1
ATOM 725 N N . ALA A 1 85 ? -27.466 15.737 6.703 1.00 38.13 232 ALA A N 1
ATOM 726 C CA . ALA A 1 85 ? -27.333 17.127 7.157 1.00 39.23 232 ALA A CA 1
ATOM 727 C C . ALA A 1 85 ? -25.894 17.513 7.488 1.00 39.18 232 ALA A C 1
ATOM 728 O O . ALA A 1 85 ? -25.548 18.713 7.493 1.00 41.65 232 ALA A O 1
ATOM 730 N N . CYS A 1 86 ? -25.039 16.520 7.739 1.00 38.52 233 CYS A N 1
ATOM 731 C CA . CYS A 1 86 ? -23.684 16.782 8.217 1.00 36.63 233 CYS A CA 1
ATOM 732 C C . CYS A 1 86 ? -22.521 16.227 7.374 1.00 35.46 233 CYS A C 1
ATOM 733 O O . CYS A 1 86 ? -21.360 16.350 7.779 1.00 35.23 233 CYS A O 1
ATOM 736 N N . PHE A 1 87 ? -22.808 15.626 6.221 1.00 32.95 234 PHE A N 1
ATOM 737 C CA . PHE A 1 87 ? -21.763 14.948 5.440 1.00 31.28 234 PHE A CA 1
ATOM 738 C C . PHE A 1 87 ? -20.640 15.897 4.961 1.00 30.30 234 PHE A C 1
ATOM 739 O O . PHE A 1 87 ? -19.512 15.477 4.806 1.00 29.59 234 PHE A O 1
ATOM 747 N N . ARG A 1 88 ? -20.946 17.168 4.697 1.00 29.51 235 ARG A N 1
ATOM 748 C CA . ARG A 1 88 ? -19.896 18.142 4.308 1.00 30.08 235 ARG A CA 1
ATOM 749 C C . ARG A 1 88 ? -18.753 18.244 5.366 1.00 29.77 235 ARG A C 1
ATOM 750 O O . ARG A 1 88 ? -17.584 18.464 5.024 1.00 28.11 235 ARG A O 1
ATOM 758 N N . GLN A 1 89 ? -19.095 18.060 6.646 1.00 29.70 236 GLN A N 1
ATOM 759 C CA . GLN A 1 89 ? -18.065 18.160 7.663 1.00 31.14 236 GLN A CA 1
ATOM 760 C C . GLN A 1 89 ? -17.042 17.033 7.607 1.00 30.27 236 GLN A C 1
ATOM 761 O O . GLN A 1 89 ? -15.924 17.228 8.034 1.00 30.28 236 GLN A O 1
ATOM 767 N N . PHE A 1 90 ? -17.398 15.870 7.049 1.00 28.78 237 PHE A N 1
ATOM 768 C CA . PHE A 1 90 ? -16.362 14.884 6.717 1.00 27.40 237 PHE A CA 1
ATOM 769 C C . PHE A 1 90 ? -15.244 15.478 5.860 1.00 26.28 237 PHE A C 1
ATOM 770 O O . PHE A 1 90 ? -14.052 15.297 6.176 1.00 26.34 237 PHE A O 1
ATOM 778 N N . PHE A 1 91 ? -15.619 16.130 4.749 1.00 24.70 238 PHE A N 1
ATOM 779 C CA . PHE A 1 91 ? -14.637 16.745 3.847 1.00 26.92 238 PHE A CA 1
ATOM 780 C C . PHE A 1 91 ? -13.860 17.858 4.529 1.00 26.87 238 PHE A C 1
ATOM 781 O O . PHE A 1 91 ? -12.624 17.921 4.413 1.00 27.95 238 PHE A O 1
ATOM 789 N N . THR A 1 92 ? -14.564 18.693 5.290 1.00 26.31 239 THR A N 1
ATOM 790 C CA . THR A 1 92 ? -13.854 19.702 6.105 1.00 27.89 239 THR A CA 1
ATOM 791 C C . THR A 1 92 ? -12.792 19.073 7.015 1.00 27.67 239 THR A C 1
ATOM 792 O O . THR A 1 92 ? -11.626 19.469 7.008 1.00 26.35 239 THR A O 1
ATOM 796 N N . LYS A 1 93 ? -13.208 18.074 7.782 1.00 27.73 240 LYS A N 1
ATOM 797 C CA . LYS A 1 93 ? -12.306 17.394 8.701 1.00 28.45 240 LYS A CA 1
ATOM 798 C C . LYS A 1 93 ? -11.133 16.740 8.025 1.00 28.91 240 LYS A C 1
ATOM 799 O O . LYS A 1 93 ? -10.017 16.779 8.540 1.00 29.13 240 LYS A O 1
ATOM 805 N N . ILE A 1 94 ? -11.352 16.112 6.871 1.00 27.26 241 ILE A N 1
ATOM 806 C CA . ILE A 1 94 ? -10.291 15.375 6.236 1.00 28.63 241 ILE A CA 1
ATOM 807 C C . ILE A 1 94 ? -9.165 16.325 5.768 1.00 29.60 241 ILE A C 1
ATOM 808 O O . ILE A 1 94 ? -7.994 15.925 5.726 1.00 30.66 241 ILE A O 1
ATOM 813 N N . LYS A 1 95 ? -9.535 17.581 5.492 1.00 29.96 242 LYS A N 1
ATOM 814 C CA . LYS A 1 95 ? -8.632 18.577 4.891 1.00 32.36 242 LYS A CA 1
ATOM 815 C C . LYS A 1 95 ? -7.900 19.384 5.986 1.00 33.47 242 LYS A C 1
ATOM 816 O O . LYS A 1 95 ? -7.164 20.310 5.647 1.00 34.02 242 LYS A O 1
ATOM 822 N N . THR A 1 96 ? -8.120 19.037 7.266 1.00 34.38 243 THR A N 1
ATOM 823 C CA . THR A 1 96 ? -7.514 19.771 8.399 1.00 35.79 243 THR A CA 1
ATOM 824 C C . THR A 1 96 ? -5.973 19.696 8.444 1.00 35.68 243 THR A C 1
ATOM 825 O O . THR A 1 96 ? -5.363 18.666 8.107 1.00 34.23 243 THR A O 1
ATOM 829 N N . ALA A 1 97 ? -5.368 20.817 8.895 1.00 35.11 244 ALA A N 1
ATOM 830 C CA . ALA A 1 97 ? -3.929 21.006 8.878 1.00 34.88 244 ALA A CA 1
ATOM 831 C C . ALA A 1 97 ? -3.247 19.902 9.654 1.00 34.46 244 ALA A C 1
ATOM 832 O O . ALA A 1 97 ? -2.199 19.447 9.256 1.00 33.82 244 ALA A O 1
ATOM 834 N N . ASP A 1 98 ? -3.821 19.488 10.781 1.00 34.73 245 ASP A N 1
ATOM 835 C CA . ASP A 1 98 ? -3.217 18.358 11.418 1.00 36.20 245 ASP A CA 1
ATOM 836 C C . ASP A 1 98 ? -3.835 17.163 10.697 1.00 35.70 245 ASP A C 1
ATOM 837 O O . ASP A 1 98 ? -5.015 17.125 10.376 1.00 37.40 245 ASP A O 1
ATOM 842 N N . ARG A 1 99 ? -3.003 16.251 10.322 1.00 35.47 246 ARG A N 1
ATOM 843 C CA . ARG A 1 99 ? -3.481 15.236 9.389 1.00 34.12 246 ARG A CA 1
ATOM 844 C C . ARG A 1 99 ? -4.048 14.025 10.116 1.00 32.32 246 ARG A C 1
ATOM 845 O O . ARG A 1 99 ? -4.147 12.941 9.525 1.00 30.92 246 ARG A O 1
ATOM 853 N N . GLN A 1 100 ? -4.458 14.227 11.370 1.00 31.21 247 GLN A N 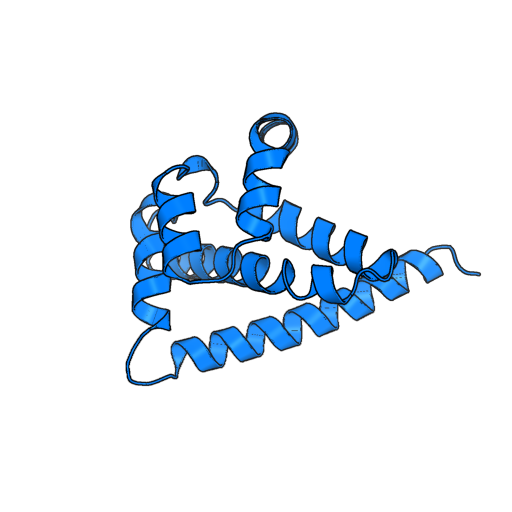1
ATOM 854 C CA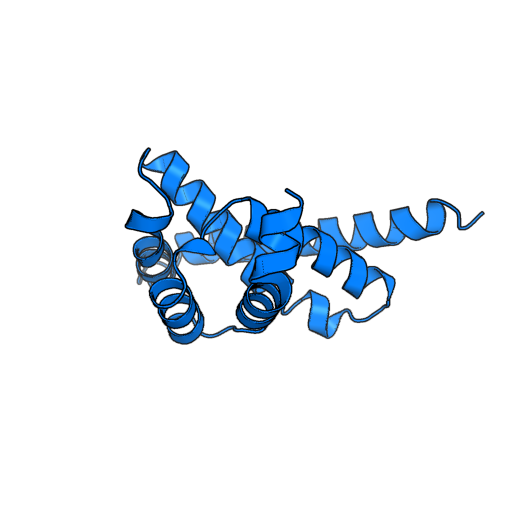 . GLN A 1 100 ? -4.856 13.086 12.247 1.00 30.52 247 GLN A CA 1
ATOM 855 C C . GLN A 1 100 ? -6.086 12.342 11.702 1.00 29.31 247 GLN A C 1
ATOM 856 O O . GLN A 1 100 ? -6.069 11.103 11.599 1.00 27.46 247 GLN A O 1
ATOM 862 N N . TYR A 1 101 ? -7.151 13.090 11.394 1.00 27.94 248 TYR A N 1
ATOM 863 C CA . TYR A 1 101 ? -8.374 12.471 10.857 1.00 27.47 248 TYR A CA 1
ATOM 864 C C . TYR A 1 101 ? -8.064 11.721 9.563 1.00 26.70 248 TYR A C 1
ATOM 865 O O . TYR A 1 101 ? -8.513 10.569 9.373 1.00 25.87 248 TYR A O 1
ATOM 874 N N . MET A 1 102 ? -7.332 12.375 8.663 1.00 25.99 249 MET A N 1
ATOM 875 C CA . MET A 1 102 ? -6.930 11.763 7.406 1.00 29.52 249 MET A CA 1
ATOM 876 C C . MET A 1 102 ? -6.097 10.492 7.603 1.00 28.18 249 MET A C 1
ATOM 877 O O . MET A 1 102 ? -6.258 9.494 6.851 1.00 26.54 249 MET A O 1
ATOM 882 N N . GLU A 1 103 ? -5.198 10.518 8.595 1.00 26.82 250 GLU A N 1
ATOM 883 C CA . GLU A 1 103 ? -4.394 9.341 8.920 1.00 28.01 250 GLU A CA 1
ATOM 884 C C . GLU A 1 103 ? -5.285 8.158 9.270 1.00 25.20 250 GLU A C 1
ATOM 885 O O . GLU A 1 103 ? -5.046 7.047 8.803 1.00 25.58 250 GLU A O 1
ATOM 891 N N . GLY A 1 104 ? -6.298 8.399 10.093 1.00 26.33 251 GLY A N 1
ATOM 892 C CA . GLY A 1 104 ? -7.250 7.340 10.514 1.00 25.20 251 GLY A CA 1
ATOM 893 C C . GLY A 1 104 ? -8.056 6.829 9.315 1.00 26.00 251 GLY A C 1
ATOM 894 O O . GLY A 1 104 ? -8.381 5.643 9.254 1.00 24.21 251 GLY A O 1
ATOM 895 N N . PHE A 1 105 ? -8.358 7.727 8.369 1.00 24.93 252 PHE A N 1
ATOM 896 C CA . PHE A 1 105 ? -9.093 7.391 7.150 1.00 25.38 252 PHE A CA 1
ATOM 897 C C . PHE A 1 105 ? -8.265 6.453 6.306 1.00 25.31 252 PHE A C 1
ATOM 898 O O . PHE A 1 105 ? -8.752 5.375 5.893 1.00 24.06 252 PHE A O 1
ATOM 906 N N . ASN A 1 106 ? -6.998 6.823 6.102 1.00 25.11 253 ASN A N 1
ATOM 907 C CA . ASN A 1 106 ? -6.059 6.025 5.342 1.00 25.48 253 ASN A CA 1
ATOM 908 C C . ASN A 1 106 ? -5.861 4.658 5.981 1.00 25.53 253 ASN A C 1
ATOM 909 O O . ASN A 1 106 ? -5.811 3.640 5.270 1.00 25.36 253 ASN A O 1
ATOM 914 N N . ASP A 1 107 ? -5.810 4.622 7.311 1.00 24.27 254 ASP A N 1
ATOM 915 C CA . ASP A 1 107 ? -5.627 3.335 8.038 1.00 26.63 254 ASP A CA 1
ATOM 916 C C . ASP A 1 107 ? -6.860 2.400 7.850 1.00 25.40 254 ASP A C 1
ATOM 917 O O . ASP A 1 107 ? -6.717 1.212 7.561 1.00 25.45 254 ASP A O 1
ATOM 922 N N . GLU A 1 108 ? -8.042 2.972 8.009 1.00 25.00 255 GLU A N 1
ATOM 923 C CA . GLU A 1 108 ? -9.298 2.232 7.804 1.00 24.10 255 GLU A CA 1
ATOM 924 C C . GLU A 1 108 ? -9.377 1.765 6.337 1.00 23.40 255 GLU A C 1
ATOM 925 O O . GLU A 1 108 ? -9.731 0.632 6.105 1.00 22.76 255 GLU A O 1
ATOM 931 N N . LEU A 1 109 ? -9.007 2.615 5.367 1.00 21.67 256 LEU A N 1
ATOM 932 C CA . LEU A 1 109 ? -9.018 2.237 3.947 1.00 23.16 256 LEU A CA 1
ATOM 933 C C . LEU A 1 109 ? -8.119 1.047 3.599 1.00 22.78 256 LEU A C 1
ATOM 934 O O . LEU A 1 109 ? -8.540 0.106 2.938 1.00 19.80 256 LEU A O 1
ATOM 939 N N . GLU A 1 110 ? -6.863 1.076 4.065 1.00 21.65 257 GLU A N 1
ATOM 940 C CA . GLU A 1 110 ? -5.940 -0.039 3.889 1.00 23.31 257 GLU A CA 1
ATOM 941 C C . GLU A 1 110 ? -6.490 -1.333 4.547 1.00 21.58 257 GLU A C 1
ATOM 942 O O . GLU A 1 110 ? -6.453 -2.402 3.919 1.00 21.09 257 GLU A O 1
ATOM 948 N N . ALA A 1 111 ? -7.038 -1.201 5.758 1.00 21.22 258 ALA A N 1
ATOM 949 C CA . ALA A 1 111 ? -7.600 -2.340 6.509 1.00 21.11 258 ALA A CA 1
ATOM 950 C C . ALA A 1 111 ? -8.799 -2.938 5.733 1.00 20.68 258 ALA A C 1
ATOM 951 O O . ALA A 1 111 ? -8.931 -4.164 5.576 1.00 22.29 258 ALA A O 1
ATOM 953 N N . PHE A 1 112 ? -9.671 -2.043 5.300 1.00 19.62 259 PHE A N 1
ATOM 954 C CA . PHE A 1 112 ? -10.807 -2.433 4.495 1.00 19.90 259 PHE A CA 1
ATOM 955 C C . PHE A 1 112 ? -10.397 -3.204 3.280 1.00 19.67 259 PHE A C 1
ATOM 956 O O . PHE A 1 112 ? -10.919 -4.300 3.018 1.00 20.24 259 PHE A O 1
ATOM 964 N N . LYS A 1 113 ? -9.475 -2.670 2.478 1.00 20.20 260 LYS A N 1
ATOM 965 C CA . LYS A 1 113 ? -9.010 -3.447 1.329 1.00 21.18 260 LYS A CA 1
ATOM 966 C C . LYS A 1 113 ? -8.430 -4.831 1.678 1.00 22.01 260 LYS A C 1
ATOM 967 O O . LYS A 1 113 ? -8.601 -5.801 0.912 1.00 20.66 260 LYS A O 1
ATOM 973 N N . GLU A 1 114 ? -7.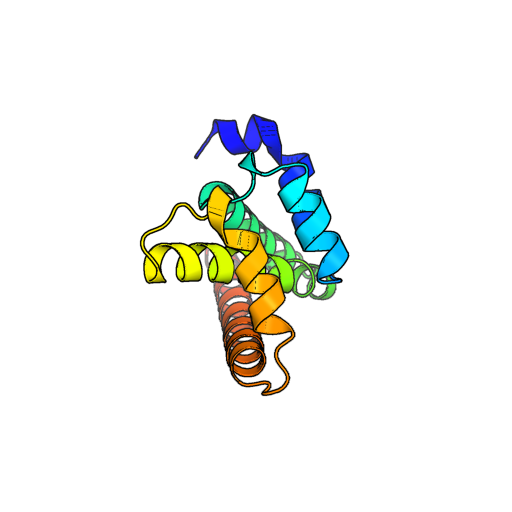727 -4.935 2.803 1.00 21.74 261 GLU A N 1
ATOM 974 C CA . GLU A 1 114 ? -7.260 -6.284 3.246 1.00 24.37 261 GLU A CA 1
ATOM 975 C C . GLU A 1 114 ? -8.428 -7.251 3.497 1.00 22.71 261 GLU A C 1
ATOM 976 O O . GLU A 1 114 ? -8.391 -8.430 3.071 1.00 23.38 261 GLU A O 1
ATOM 982 N N . ARG A 1 115 ? -9.472 -6.742 4.150 1.00 22.32 262 ARG A N 1
ATOM 983 C CA . ARG A 1 115 ? -10.665 -7.520 4.396 1.00 21.83 262 ARG A CA 1
ATOM 984 C C . ARG A 1 115 ? -11.339 -7.874 3.081 1.00 22.87 262 ARG A C 1
ATOM 985 O O . ARG A 1 115 ? -11.800 -8.995 2.925 1.00 22.00 262 ARG A O 1
ATOM 993 N N . VAL A 1 116 ? -11.419 -6.920 2.144 1.00 23.31 263 VAL A N 1
ATOM 994 C CA . VAL A 1 116 ? -11.995 -7.230 0.830 1.00 23.14 263 VAL A CA 1
ATOM 995 C C . VAL A 1 116 ? -11.261 -8.384 0.108 1.00 24.11 263 VAL A C 1
ATOM 996 O O . VAL A 1 116 ? -11.915 -9.287 -0.457 1.00 24.26 263 VAL A O 1
ATOM 1000 N N . ARG A 1 117 ? -9.933 -8.350 0.135 1.00 24.65 264 ARG A N 1
ATOM 1001 C CA . ARG A 1 117 ? -9.110 -9.392 -0.510 1.00 25.60 264 ARG A CA 1
ATOM 1002 C C . ARG A 1 117 ? -9.333 -10.769 0.091 1.00 26.50 264 ARG A C 1
ATOM 1003 O O . ARG A 1 117 ? -9.483 -11.745 -0.655 1.00 26.38 264 ARG A O 1
ATOM 1011 N N . GLY A 1 118 ? -9.416 -10.821 1.413 1.00 25.54 265 GLY A N 1
ATOM 1012 C CA . GLY A 1 118 ? -9.840 -12.023 2.142 1.00 26.44 265 GLY A CA 1
ATOM 1013 C C . GLY A 1 118 ? -11.224 -12.534 1.823 1.00 26.32 265 GLY A C 1
ATOM 1014 O O . GLY A 1 118 ? -11.391 -13.758 1.594 1.00 26.23 265 GLY A O 1
ATOM 1015 N N . ARG A 1 119 ? -12.220 -11.636 1.786 1.00 25.62 266 ARG A N 1
ATOM 1016 C CA . ARG A 1 119 ? -13.630 -11.966 1.410 1.00 25.39 266 ARG A CA 1
ATOM 1017 C C . ARG A 1 119 ? -13.762 -12.518 -0.018 1.00 26.17 266 ARG A C 1
ATOM 1018 O O . ARG A 1 119 ? -14.554 -13.435 -0.283 1.00 25.00 266 ARG A O 1
ATOM 1026 N N . ALA A 1 120 ? -12.996 -11.932 -0.923 1.00 26.15 267 ALA A N 1
ATOM 1027 C CA . ALA A 1 120 ? -12.934 -12.371 -2.313 1.00 29.08 267 ALA A CA 1
ATOM 1028 C C . ALA A 1 120 ? -12.453 -13.818 -2.416 1.00 30.45 267 ALA A C 1
ATOM 1029 O O . ALA A 1 120 ? -13.071 -14.661 -3.103 1.00 30.81 267 ALA A O 1
ATOM 1031 N N . LYS A 1 121 ? -11.348 -14.093 -1.749 1.00 32.04 268 LYS A N 1
ATOM 1032 C CA . LYS A 1 121 ? -10.754 -15.439 -1.746 1.00 34.50 268 LYS A CA 1
ATOM 1033 C C . LYS A 1 121 ? -11.725 -16.481 -1.201 1.00 35.36 268 LYS A C 1
ATOM 1034 O O . LYS A 1 121 ? -11.819 -17.604 -1.715 1.00 34.86 268 LYS A O 1
ATOM 1040 N N . LEU A 1 122 ? -12.473 -16.098 -0.170 1.00 36.50 269 LEU A N 1
ATOM 1041 C CA . LEU A 1 122 ? -13.476 -16.957 0.429 1.00 37.51 269 LEU A CA 1
ATOM 1042 C C . LEU A 1 122 ? -14.616 -17.314 -0.530 1.00 38.28 269 LEU A C 1
ATOM 1043 O O . LEU A 1 122 ? -15.165 -18.403 -0.460 1.00 36.67 269 LEU A O 1
ATOM 1048 N N . ARG A 1 123 ? -14.968 -16.406 -1.436 1.00 40.01 270 ARG A N 1
ATOM 1049 C CA . ARG A 1 123 ? -16.039 -16.667 -2.406 1.00 42.34 270 ARG A CA 1
ATOM 1050 C C . ARG A 1 123 ? -15.697 -17.795 -3.403 1.00 43.66 270 ARG A C 1
ATOM 1051 O O . ARG A 1 123 ? -16.589 -18.512 -3.854 1.00 43.77 270 ARG A O 1
ATOM 1059 N N . ILE A 1 124 ? -14.407 -17.988 -3.673 1.00 45.12 271 ILE A N 1
ATOM 1060 C CA . ILE A 1 124 ? -13.932 -19.039 -4.596 1.00 47.09 271 ILE A CA 1
ATOM 1061 C C . ILE A 1 124 ? -13.541 -20.357 -3.919 1.00 48.51 271 ILE A C 1
ATOM 1062 O O . ILE A 1 124 ? -13.497 -21.409 -4.563 1.00 49.45 271 ILE A O 1
ATOM 1067 N N . GLU A 1 125 ? -13.264 -20.304 -2.621 1.00 49.91 272 GLU A N 1
ATOM 1068 C CA . GLU A 1 125 ? -13.306 -21.506 -1.807 1.00 51.07 272 GLU A CA 1
ATOM 1069 C C . GLU A 1 125 ? -14.786 -21.812 -1.572 1.00 51.43 272 GLU A C 1
ATOM 1070 O O . GLU A 1 125 ? -15.147 -22.911 -1.164 1.00 52.07 272 GLU A O 1
ATOM 1076 N N . LYS A 1 126 ? -15.404 -20.908 -1.529 0.0000 64.53 273 LYS A N 1
ATOM 1077 C CA . LYS A 1 126 ? -16.834 -21.127 -1.263 0.0000 66.38 273 LYS A CA 1
ATOM 1078 C C . LYS A 1 126 ? -17.324 -22.328 -2.057 0.0000 67.40 273 LYS A C 1
ATOM 1079 O O . LYS A 1 126 ? -18.200 -23.087 -1.610 0.0000 67.46 273 LYS A O 1
ATOM 1085 N N . ALA A 1 127 ? -16.730 -22.482 -3.240 0.0000 68.54 274 ALA A N 1
ATOM 1086 C CA . ALA A 1 127 ? -16.924 -23.649 -4.076 0.0000 69.49 274 ALA A CA 1
ATOM 1087 C C . ALA A 1 127 ? -15.683 -23.972 -4.940 0.0000 70.33 274 ALA A C 1
ATOM 1088 O O . ALA A 1 127 ? -15.808 -24.646 -5.969 0.0000 70.42 274 ALA A O 1
ATOM 1090 N N . MET A 1 128 ? -14.494 -23.506 -4.524 0.0000 71.28 275 MET A N 1
ATOM 1091 C CA . MET A 1 128 ? -13.239 -23.861 -5.222 0.0000 72.31 275 MET A CA 1
ATOM 1092 C C . MET A 1 128 ? -13.120 -25.369 -5.298 0.0000 72.46 275 MET A C 1
ATOM 1093 O O . MET A 1 128 ? -13.235 -25.941 -6.381 0.0000 72.43 275 MET A O 1
ATOM 1098 N N . LYS A 1 129 ? -12.911 -25.994 -4.138 0.0000 72.42 276 LYS A N 1
ATOM 1099 C CA . LYS A 1 129 ? -12.789 -27.447 -4.013 0.0000 72.29 276 LYS A CA 1
ATOM 1100 C C . LYS A 1 129 ? -14.100 -28.141 -4.370 0.0000 71.88 276 LYS A C 1
ATOM 1101 O O . LYS A 1 129 ? -14.409 -28.315 -5.538 0.0000 70.91 276 LYS A O 1
#

CATH classification: 1.20.58.610

Sequence (129 aa):
HKTFVEKYEKQIKHFGMLRRRWDDSQKYLSDNVHLVCEETANYLVIWCIDLEVEEKCALMEQQVAHQTIVMQFILELAKSLKVDPRACFRQFFTKIKTADRQYMEGFNDELEAFKERVRGRAKLRIEKAMK

Secondary structure (DSSP, 8-state):
-HHHHHHHHHHHHHHHT--SHHHHHHHHHH-GGG-SHHHHHHHHHHHHHHHHTT-HHHHHHHHHHHHHHHHHHHHHHHHTS-HHHHHHHHHHHHT-SS-HHHHHHHHHHHHHHHHHHHHHHHHHHSS--

Solvent-accessible surface area: 7950 Å² total; per-residue (Å²): 162,143,62,37,36,131,130,53,59,162,59,0,73,87,0,0,107,37,114,186,50,93,65,0,46,137,38,0,41,96,18,58,54,0,1,13,75,61,0,0,73,36,0,27,87,29,0,2,45,10,25,49,104,152,107,57,79,62,1,67,76,0,0,11,0,0,4,0,0,61,21,0,8,109,20,2,147,81,80,188,76,76,33,97,71,5,0,110,66,0,0,86,62,2,106,61,106,96,188,142,62,51,119,30,2,73,91,88,11,96,42,10,14,110,131,3,69,39,122,5,129,107,100,97,76,164,83,144,199

InterPro domains:
  IPR004918 Cdc37 [PTHR12800] (1-376)
  IPR013855 Cdc37, N-terminal domain [PF03234] (1-109)
  IPR013855 Cdc37, N-terminal domain [SM01071] (1-127)
  IPR013873 Cdc37, C-terminal [PF08564] (292-355)
  IPR013873 Cdc37, C-terminal [SM01069] (286-378)
  IPR013874 Cdc37, Hsp90 binding [PF08565] (167-269)
  IPR013874 Cdc37, Hsp90 binding [SM01070] (120-282)
  IPR038189 Cdc37, Hsp90-binding domain superfamily [G3DSA:1.20.58.610] (148-276)

B-factor: mean 32.04, std 10.81, range [15.9, 74.15]

Radius of gyration: 15.0 Å; Cα contacts (8 Å, |Δi|>4): 128; chains: 1; bounding box: 32×48×28 Å

Organism: Homo sapiens (NCBI:txid9606)

Nearest PDB structures (foldseek):
  2w0g-assembly1_A  TM=1.008E+00  e=1.171E-16  Homo sapiens
  1us7-assembly1_B  TM=9.752E-01  e=2.264E-15  Homo sapiens
  2k5b-assembly1_B  TM=9.913E-01  e=4.629E-15  Homo sapiens
  7z38-assembly1_D  TM=9.580E-01  e=9.917E-14  Homo sapiens
  5fwl-assembly1_E  TM=9.310E-01  e=3.038E-12  Homo sapiens

Foldseek 3Di:
DPCVCVVCVVLLVVLLQDDDLVVNVVSCLVVVVCLDPVSLVVLLVVLLVCVLVVVPVSSLSSLLSSLLSVQLVVVCVVVVHDSSVCSVVSSVVCPDPPNVSVVVSVVVSVVSSVVSNVSSVCVCVVVVD